Protein AF-A0A9D5PC38-F1 (afdb_monomer)

pLDDT: mean 79.67, std 11.01, range [42.72, 93.19]

Sequence (118 aa):
MKKNILKLKLNNILRYILVLLGVGIYIFLFDDSKSEQIKEYRKELSVSSERRITKAYIYEIGRKYHTLEYRFILEGVKYTGFSRYIYPKQKFIENTDSIWVYYKAGNPKVNLWVGMFE

Foldseek 3Di:
DVVVVVVVVVVVVVVVVVVVVVVVVVCVVVVVVLVVLLVVLCVCLVPDPQWDKDWWAWQDWDDDDQKIWTWTDDPNDIAIDMAGDPDDPDDDDDHGDIFMKTAGPPDRDRMDTPPDDD

Solvent-accessible surface area (backbone atoms only — not comparable to full-atom values): 6744 Å² total; per-residue (Å²): 116,70,69,61,56,52,53,52,53,51,54,50,52,52,51,52,52,51,51,52,50,52,51,52,51,52,52,52,60,59,55,48,57,54,53,51,51,46,52,51,40,48,52,51,49,73,70,39,91,59,51,41,77,47,80,39,46,27,74,42,72,47,80,54,96,51,36,36,39,39,28,31,59,56,97,89,41,72,31,45,33,57,46,47,66,72,82,86,85,68,84,81,84,53,71,71,41,72,46,49,29,37,34,39,79,96,37,52,68,42,36,38,55,70,87,61,68,124

Mean predicted aligned error: 9.96 Å

Secondary structure (DSSP, 8-state):
-HHHHHHHHHHHHHHHHHHHHHHHHHHHHHHHHHHHHHHHHHHHHHH-TTEEEEEEEEEEEEEETTEEEEEEEETTEEEEEEEE--TTS-PPP-TT-EEEEEEETTEEEEEEETTS--

Radius of gyration: 20.88 Å; Cα contacts (8 Å, |Δi|>4): 162; chains: 1; bounding box: 48×30×68 Å

Structure (mmCIF, N/CA/C/O backbone):
data_AF-A0A9D5PC38-F1
#
_entry.id   AF-A0A9D5PC38-F1
#
loop_
_atom_site.group_PDB
_atom_site.id
_atom_site.type_symbol
_atom_site.label_atom_id
_atom_site.label_alt_id
_atom_site.label_comp_id
_atom_site.label_asym_id
_atom_site.label_entity_id
_atom_site.label_seq_id
_atom_site.pdbx_PDB_ins_code
_atom_site.Cartn_x
_atom_site.Cartn_y
_atom_site.Cartn_z
_atom_site.occupancy
_atom_site.B_iso_or_equiv
_atom_site.auth_seq_id
_atom_site.auth_comp_id
_atom_site.auth_asym_id
_atom_site.auth_atom_id
_atom_site.pdbx_PDB_model_num
ATOM 1 N N . MET A 1 1 ? 28.638 14.548 -49.968 1.00 57.59 1 MET A N 1
ATOM 2 C CA . MET A 1 1 ? 27.736 13.458 -49.514 1.00 57.59 1 MET A CA 1
ATOM 3 C C . MET A 1 1 ? 27.950 13.004 -48.060 1.00 57.59 1 MET A C 1
ATOM 5 O O . MET A 1 1 ? 26.979 12.989 -47.315 1.00 57.59 1 MET A O 1
ATOM 9 N N . LYS A 1 2 ? 29.179 12.701 -47.597 1.00 56.09 2 LYS A N 1
ATOM 10 C CA . LYS A 1 2 ? 29.445 12.199 -46.220 1.00 56.09 2 LYS A CA 1
ATOM 11 C C . LYS A 1 2 ? 28.962 13.104 -45.062 1.00 56.09 2 LYS A C 1
ATOM 13 O O . LYS A 1 2 ? 28.473 12.586 -44.064 1.00 56.09 2 LYS A O 1
ATOM 18 N N . LYS A 1 3 ? 29.036 14.439 -45.196 1.00 60.44 3 LYS A N 1
ATOM 19 C CA . LYS A 1 3 ? 28.610 15.404 -44.151 1.00 60.44 3 LYS A CA 1
ATOM 20 C C . LYS A 1 3 ? 27.114 15.323 -43.799 1.00 60.44 3 LYS A C 1
ATOM 22 O O . LYS A 1 3 ? 26.768 15.445 -42.627 1.00 60.44 3 LYS A O 1
ATOM 27 N N . ASN A 1 4 ? 26.244 15.074 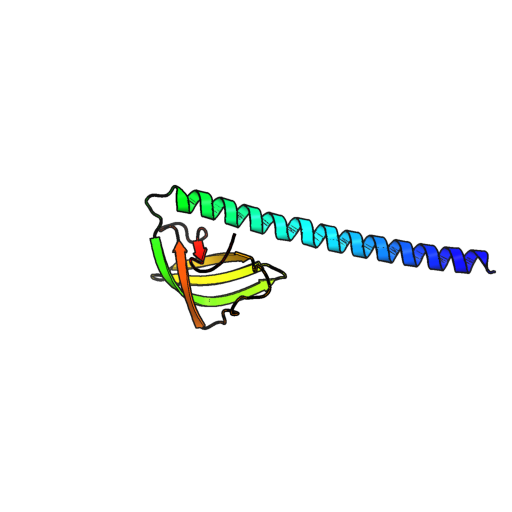-44.781 1.00 64.81 4 ASN A N 1
ATOM 28 C CA . ASN A 1 4 ? 24.795 14.983 -44.549 1.00 64.81 4 ASN A CA 1
ATOM 29 C C . ASN A 1 4 ? 24.409 13.681 -43.840 1.00 64.81 4 ASN A C 1
ATOM 31 O O . ASN A 1 4 ? 23.552 13.699 -42.965 1.00 64.81 4 ASN A O 1
ATOM 35 N N . ILE A 1 5 ? 25.101 12.578 -44.141 1.00 66.00 5 ILE A N 1
ATOM 36 C CA . ILE A 1 5 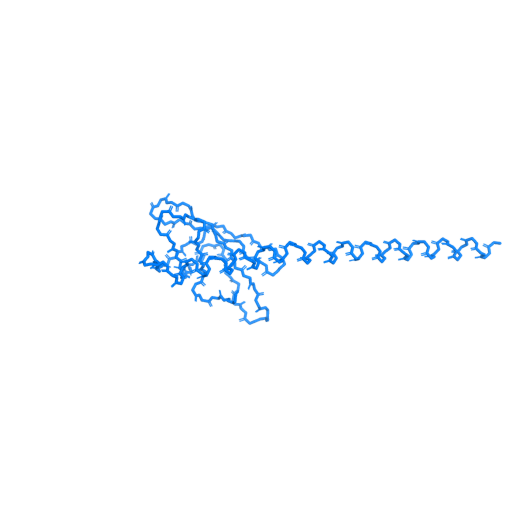? 24.887 11.280 -43.483 1.00 66.00 5 ILE A CA 1
ATOM 37 C C . ILE A 1 5 ? 25.324 11.341 -42.010 1.00 66.00 5 ILE A C 1
ATOM 39 O O . ILE A 1 5 ? 24.636 10.810 -41.140 1.00 66.00 5 ILE A O 1
ATOM 43 N N . LEU A 1 6 ? 26.433 12.030 -41.712 1.00 69.31 6 LEU A N 1
ATOM 44 C CA . LEU A 1 6 ? 26.922 12.203 -40.341 1.00 69.31 6 LEU A CA 1
ATOM 45 C C . LEU A 1 6 ? 25.966 13.063 -39.493 1.00 69.31 6 LEU A C 1
ATOM 47 O O . LEU A 1 6 ? 25.646 12.689 -38.368 1.00 69.31 6 LEU A O 1
ATOM 51 N N . LYS A 1 7 ? 25.450 14.168 -40.057 1.00 69.69 7 LYS A N 1
ATOM 52 C CA . LYS A 1 7 ? 24.422 15.004 -39.411 1.00 69.69 7 LYS A CA 1
ATOM 53 C C . LYS A 1 7 ? 23.131 14.228 -39.144 1.00 69.69 7 LYS A C 1
ATOM 55 O O . LYS A 1 7 ? 22.559 14.371 -38.068 1.00 69.69 7 LYS A O 1
ATOM 60 N N . LEU A 1 8 ? 22.695 13.390 -40.088 1.00 70.25 8 LEU A N 1
ATOM 61 C CA . LEU A 1 8 ? 21.491 12.570 -39.926 1.00 70.25 8 LEU A CA 1
ATOM 62 C C . LEU A 1 8 ? 21.649 11.555 -38.782 1.00 70.25 8 LEU A C 1
ATOM 64 O O . LEU A 1 8 ? 20.762 11.422 -37.942 1.00 70.25 8 LEU A O 1
ATOM 68 N N . LYS A 1 9 ? 22.806 10.878 -38.714 1.00 75.88 9 LYS A N 1
ATOM 69 C CA . LYS A 1 9 ? 23.119 9.932 -37.632 1.00 75.88 9 LYS A CA 1
ATOM 70 C C . LYS A 1 9 ? 23.197 10.624 -36.271 1.00 75.88 9 LYS A C 1
ATOM 72 O O . LYS A 1 9 ? 22.633 10.108 -35.312 1.00 75.88 9 LYS A O 1
ATOM 77 N N . LEU A 1 10 ? 23.829 11.797 -36.196 1.00 78.56 10 LEU A N 1
ATOM 78 C CA . LEU A 1 10 ? 23.935 12.568 -34.955 1.00 78.56 10 LEU A CA 1
ATOM 79 C C . LEU A 1 10 ? 22.558 13.026 -34.447 1.00 78.56 10 LEU A C 1
ATOM 81 O O . LEU A 1 10 ? 22.268 12.875 -33.265 1.00 78.56 10 LEU A O 1
ATOM 85 N N . ASN A 1 11 ? 21.680 13.504 -35.338 1.00 81.62 11 ASN A N 1
ATOM 86 C CA . ASN A 1 11 ? 20.311 13.886 -34.974 1.00 81.62 11 ASN A CA 1
ATOM 87 C C . ASN A 1 11 ? 19.495 12.705 -34.440 1.00 81.62 11 ASN A C 1
ATOM 89 O O . ASN A 1 11 ? 18.735 12.862 -33.487 1.00 81.62 11 ASN A O 1
ATOM 93 N N . ASN A 1 12 ? 19.654 11.521 -35.032 1.00 82.88 12 ASN A N 1
ATOM 94 C CA . ASN A 1 12 ? 18.962 10.328 -34.557 1.00 82.88 12 ASN A CA 1
ATOM 95 C C . ASN A 1 12 ? 19.472 9.898 -33.177 1.00 82.88 12 ASN A C 1
ATOM 97 O O . ASN A 1 12 ? 18.659 9.630 -32.300 1.00 82.88 12 ASN A O 1
ATOM 101 N N . ILE A 1 13 ? 20.790 9.908 -32.950 1.00 87.75 13 ILE A N 1
ATOM 102 C CA . ILE A 1 13 ? 21.380 9.616 -31.632 1.00 87.75 13 ILE A CA 1
ATOM 103 C C . ILE A 1 13 ? 20.871 10.609 -30.577 1.00 87.75 13 ILE A C 1
ATOM 105 O O . ILE A 1 13 ? 20.449 10.193 -29.501 1.00 87.75 13 ILE A O 1
ATOM 109 N N . LEU A 1 14 ? 20.833 11.906 -30.898 1.00 88.81 14 LEU A N 1
ATOM 110 C CA . LEU A 1 14 ? 20.330 12.934 -29.985 1.00 88.81 14 LEU A CA 1
ATOM 111 C C . LEU A 1 14 ? 18.852 12.709 -29.622 1.00 88.81 14 LEU A C 1
ATOM 113 O O . LEU A 1 14 ? 18.472 12.845 -28.462 1.00 88.81 14 LEU A O 1
ATOM 117 N N . ARG A 1 15 ? 18.022 12.310 -30.597 1.00 85.25 15 ARG A N 1
ATOM 118 C CA . ARG A 1 15 ? 16.617 11.944 -30.358 1.00 85.25 15 ARG A CA 1
ATOM 119 C C . ARG A 1 15 ? 16.491 10.740 -29.427 1.00 85.25 15 ARG A C 1
ATOM 121 O O . ARG A 1 15 ? 15.670 10.786 -28.519 1.00 85.25 15 ARG A O 1
ATOM 128 N N . TYR A 1 16 ? 17.312 9.702 -29.601 1.00 88.44 16 TYR A N 1
ATOM 129 C CA . TYR A 1 16 ? 17.312 8.551 -28.691 1.00 88.44 16 TYR A CA 1
ATOM 130 C C . TYR A 1 16 ? 17.703 8.944 -27.262 1.00 88.44 16 TYR A C 1
ATOM 132 O O . TYR A 1 16 ? 17.042 8.518 -26.319 1.00 88.44 16 TYR A O 1
ATOM 140 N N . ILE A 1 17 ? 18.715 9.800 -27.094 1.00 89.69 17 ILE A N 1
ATOM 141 C CA . ILE A 1 17 ? 19.120 10.305 -25.773 1.00 89.69 17 ILE A CA 1
ATOM 142 C C . ILE A 1 17 ? 17.980 11.094 -25.117 1.00 89.69 17 ILE A C 1
ATOM 144 O O . ILE A 1 17 ? 17.690 10.881 -23.943 1.00 89.69 17 ILE A O 1
ATOM 148 N N . LEU A 1 18 ? 17.293 11.959 -25.868 1.00 89.62 18 LEU A N 1
ATOM 149 C CA . LEU A 1 18 ? 16.150 12.722 -25.358 1.00 89.62 18 LEU A CA 1
ATOM 150 C C . LEU A 1 18 ? 14.979 11.822 -24.945 1.00 89.62 18 LEU A C 1
ATOM 152 O O . LEU A 1 18 ? 14.364 12.068 -23.911 1.00 89.62 18 LEU A O 1
ATOM 156 N N . VAL A 1 19 ? 14.692 10.762 -25.707 1.00 88.31 19 VAL A N 1
ATOM 157 C CA . VAL A 1 19 ? 13.665 9.775 -25.337 1.00 88.31 19 VAL A CA 1
ATOM 158 C C . VAL A 1 19 ? 14.053 9.049 -24.049 1.00 88.31 19 VAL A C 1
ATOM 160 O O . VAL A 1 19 ? 13.227 8.935 -23.148 1.00 88.31 19 VAL A O 1
ATOM 163 N N . LEU A 1 20 ? 15.308 8.610 -23.922 1.00 87.38 20 LEU A N 1
ATOM 164 C CA . LEU A 1 20 ? 15.795 7.944 -22.711 1.00 87.38 20 LEU A CA 1
ATOM 165 C C . LEU A 1 20 ? 15.756 8.869 -21.487 1.00 87.38 20 LEU A C 1
ATOM 167 O O . LEU A 1 20 ? 15.328 8.439 -20.419 1.00 87.38 20 LEU A O 1
ATOM 171 N N . LEU A 1 21 ? 16.127 10.142 -21.647 1.00 89.06 21 LEU A N 1
ATOM 172 C CA . LEU A 1 21 ? 15.991 11.156 -20.598 1.00 89.06 21 LEU A CA 1
ATOM 173 C C . LEU A 1 21 ? 14.525 11.374 -20.212 1.00 89.06 21 LEU A C 1
ATOM 175 O O . LEU A 1 21 ? 14.209 11.398 -19.027 1.00 89.06 21 LEU A O 1
ATOM 179 N N . GLY A 1 22 ? 13.624 11.474 -21.192 1.00 84.94 22 GLY A N 1
ATOM 180 C CA . GLY A 1 22 ? 12.189 11.617 -20.945 1.00 84.94 22 GLY A CA 1
ATOM 181 C C . GLY A 1 22 ? 11.604 10.433 -20.171 1.00 84.94 22 GLY A C 1
ATOM 182 O O . GLY A 1 22 ? 10.861 10.631 -19.213 1.00 84.94 22 GLY A O 1
ATOM 183 N N . VAL A 1 23 ? 11.989 9.204 -20.529 1.00 83.12 23 VAL A N 1
ATOM 184 C CA . VAL A 1 23 ? 11.593 7.987 -19.801 1.00 83.12 23 VAL A CA 1
ATOM 185 C C . VAL A 1 23 ? 12.171 7.983 -18.385 1.00 83.12 23 VAL A C 1
ATOM 187 O O . VAL A 1 23 ? 11.440 7.700 -17.438 1.00 83.12 23 VAL A O 1
ATOM 190 N N . GLY A 1 24 ? 13.446 8.344 -18.218 1.00 79.94 24 GLY A N 1
ATOM 191 C CA . GLY A 1 24 ? 14.092 8.430 -16.906 1.00 79.94 24 GLY A CA 1
ATOM 192 C C . GLY A 1 24 ? 13.410 9.437 -15.976 1.00 79.94 24 GLY A C 1
ATOM 193 O O . GLY A 1 24 ? 13.100 9.102 -14.835 1.00 79.94 24 GLY A O 1
ATOM 194 N N . ILE A 1 25 ? 13.098 10.635 -16.481 1.00 81.06 25 ILE A N 1
ATOM 195 C CA . ILE A 1 25 ? 12.371 11.673 -15.734 1.00 81.06 25 ILE A CA 1
ATOM 196 C C . ILE A 1 25 ? 10.954 11.201 -15.385 1.00 81.06 25 ILE A C 1
ATOM 198 O O . ILE A 1 25 ? 10.513 11.381 -14.253 1.00 81.06 25 ILE A O 1
ATOM 202 N N . TYR A 1 26 ? 10.244 10.569 -16.325 1.00 76.44 26 TYR A N 1
ATOM 203 C CA . TYR A 1 26 ? 8.902 10.037 -16.074 1.00 76.44 26 TYR A CA 1
ATOM 204 C C . TYR A 1 26 ? 8.904 8.982 -14.962 1.00 76.44 26 TYR A C 1
ATOM 206 O O . TYR A 1 26 ? 8.070 9.039 -14.060 1.00 76.44 26 TYR A O 1
ATOM 214 N N . ILE A 1 27 ? 9.848 8.036 -15.005 1.00 70.81 27 ILE A N 1
ATOM 215 C CA . ILE A 1 27 ? 9.994 7.014 -13.963 1.00 70.81 27 ILE A CA 1
ATOM 216 C C . ILE A 1 27 ? 10.295 7.683 -12.619 1.00 70.81 27 ILE A C 1
ATOM 218 O O . ILE A 1 27 ? 9.624 7.377 -11.638 1.00 70.81 27 ILE A O 1
ATOM 222 N N . PHE A 1 28 ? 11.238 8.629 -12.588 1.00 70.12 28 PHE A N 1
ATOM 223 C CA . PHE A 1 28 ? 11.629 9.329 -11.366 1.00 70.12 28 PHE A CA 1
ATOM 224 C C . PHE A 1 28 ? 10.453 10.076 -10.717 1.00 70.12 28 PHE A C 1
ATOM 226 O O . PHE A 1 28 ? 10.162 9.851 -9.547 1.00 70.12 28 PHE A O 1
ATOM 233 N N . LEU A 1 29 ? 9.720 10.897 -11.477 1.00 67.44 29 LEU A N 1
ATOM 234 C CA . LEU A 1 29 ? 8.620 11.709 -10.939 1.00 67.44 29 LEU A CA 1
ATOM 235 C C . LEU A 1 29 ? 7.442 10.869 -10.418 1.00 67.44 29 LEU A C 1
ATOM 237 O O . LEU A 1 29 ? 6.849 11.198 -9.391 1.00 67.44 29 LEU A O 1
ATOM 241 N N . PHE A 1 30 ? 7.072 9.793 -11.118 1.00 63.72 30 PHE A N 1
ATOM 242 C CA . PHE A 1 30 ? 5.921 8.974 -10.718 1.00 63.72 30 PHE A CA 1
ATOM 243 C C . PHE A 1 30 ? 6.234 8.006 -9.572 1.00 63.72 30 PHE A C 1
ATOM 245 O O . PHE A 1 30 ? 5.344 7.729 -8.765 1.00 63.72 30 PHE A O 1
ATOM 252 N N . ASP A 1 31 ? 7.462 7.488 -9.492 1.00 67.12 31 ASP A N 1
ATOM 253 C CA . ASP A 1 31 ? 7.885 6.605 -8.398 1.00 67.12 3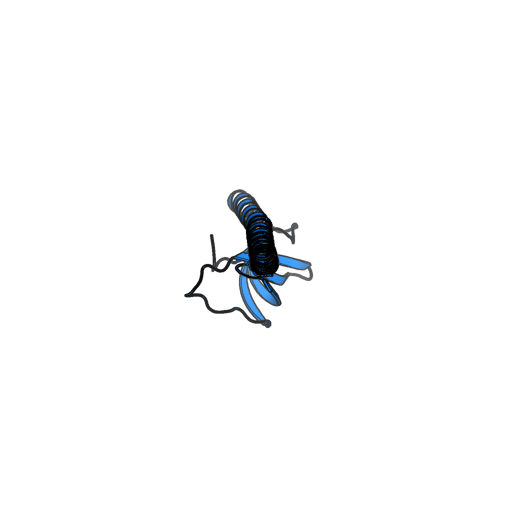1 ASP A CA 1
ATOM 254 C C . ASP A 1 31 ? 8.057 7.395 -7.083 1.00 67.12 31 ASP A C 1
ATOM 256 O O . ASP A 1 31 ? 7.705 6.908 -6.006 1.00 67.12 31 ASP A O 1
ATOM 260 N N . ASP A 1 32 ? 8.489 8.660 -7.161 1.00 69.44 32 ASP A N 1
ATOM 261 C CA . ASP A 1 32 ? 8.677 9.512 -5.980 1.00 69.44 32 ASP A CA 1
ATOM 262 C C . ASP A 1 32 ? 7.346 9.909 -5.310 1.00 69.44 32 ASP A C 1
ATOM 264 O O . ASP A 1 32 ? 7.194 9.791 -4.095 1.00 69.44 32 ASP A O 1
ATOM 268 N N . SER A 1 33 ? 6.306 10.230 -6.092 1.00 74.56 33 SER A N 1
ATOM 269 C CA . SER A 1 33 ? 4.979 10.569 -5.542 1.00 74.56 33 SER A CA 1
ATOM 270 C C . SER A 1 33 ? 4.353 9.439 -4.706 1.00 74.56 33 SER A C 1
ATOM 272 O O . SER A 1 33 ? 3.647 9.688 -3.724 1.00 74.56 33 SER A O 1
ATOM 274 N N . LYS A 1 34 ? 4.597 8.173 -5.073 1.00 77.69 34 LYS A N 1
ATOM 275 C CA . LYS A 1 34 ? 4.106 7.016 -4.306 1.00 77.69 34 LYS A CA 1
ATOM 276 C C . LYS A 1 34 ? 4.918 6.772 -3.040 1.00 77.69 34 LYS A C 1
ATOM 278 O O . LYS A 1 34 ? 4.343 6.371 -2.030 1.00 77.69 34 LYS A O 1
ATOM 283 N N . SER A 1 35 ? 6.213 7.073 -3.077 1.00 77.44 35 SER A N 1
ATOM 284 C CA . SER A 1 35 ? 7.086 7.071 -1.902 1.00 77.44 35 SER A CA 1
ATOM 285 C C . SER A 1 35 ? 6.608 8.076 -0.850 1.00 77.44 35 SER A C 1
ATOM 287 O O . SER A 1 35 ? 6.471 7.729 0.323 1.00 77.44 35 SER A O 1
ATOM 289 N N . GLU A 1 36 ? 6.277 9.303 -1.262 1.00 82.19 36 GLU A N 1
ATOM 290 C CA . GLU A 1 36 ? 5.739 10.321 -0.351 1.00 82.19 36 GLU A CA 1
ATOM 291 C C . GLU A 1 36 ? 4.405 9.898 0.274 1.00 82.19 36 GLU A C 1
ATOM 293 O O . GLU A 1 36 ? 4.267 9.954 1.496 1.00 82.19 36 GLU A O 1
ATOM 298 N N . GLN A 1 37 ? 3.467 9.363 -0.518 1.00 84.12 37 GLN A N 1
ATOM 299 C CA . GLN A 1 37 ? 2.190 8.845 0.001 1.00 84.12 37 GLN A CA 1
ATOM 300 C C . GLN A 1 37 ? 2.387 7.757 1.068 1.00 84.12 37 GLN A C 1
ATOM 302 O O . GLN A 1 37 ? 1.740 7.786 2.114 1.00 84.12 37 GLN A O 1
ATOM 307 N N . ILE A 1 38 ? 3.303 6.808 0.844 1.00 83.12 38 ILE A N 1
ATOM 308 C CA . ILE A 1 38 ? 3.606 5.747 1.818 1.00 83.12 38 ILE A CA 1
ATOM 309 C C . ILE A 1 38 ? 4.174 6.340 3.116 1.00 83.12 38 ILE A C 1
ATOM 311 O O . ILE A 1 38 ? 3.774 5.927 4.209 1.00 83.12 38 ILE A O 1
ATOM 315 N N . LYS A 1 39 ? 5.066 7.337 3.022 1.00 85.31 39 LYS A N 1
ATOM 316 C CA . LYS A 1 39 ? 5.620 8.041 4.192 1.00 85.31 39 LYS A CA 1
ATOM 317 C C . LYS A 1 39 ? 4.538 8.783 4.976 1.00 85.31 39 LYS A C 1
ATOM 319 O O . LYS A 1 39 ? 4.529 8.712 6.206 1.00 85.31 39 LYS A O 1
ATOM 324 N N . GLU A 1 40 ? 3.616 9.455 4.291 1.00 87.69 40 GLU A N 1
ATOM 325 C CA . GLU A 1 40 ? 2.479 10.132 4.922 1.00 87.69 40 GLU A CA 1
ATOM 326 C C . GLU A 1 40 ? 1.568 9.142 5.646 1.00 87.69 40 GLU A C 1
ATOM 328 O O . GLU A 1 40 ? 1.281 9.330 6.829 1.00 87.69 40 GLU A O 1
ATOM 333 N N . TYR A 1 41 ? 1.191 8.040 4.991 1.00 87.94 41 TYR A N 1
ATOM 334 C CA . TYR A 1 41 ? 0.371 6.998 5.614 1.00 87.94 41 TYR A CA 1
ATOM 335 C C . TYR A 1 41 ? 1.073 6.389 6.820 1.00 87.94 41 TYR A C 1
ATOM 337 O O . TYR A 1 41 ? 0.440 6.154 7.848 1.00 87.94 41 TYR A O 1
ATOM 345 N N . ARG A 1 42 ? 2.393 6.182 6.743 1.00 84.75 42 ARG A N 1
ATOM 346 C CA . ARG A 1 42 ? 3.185 5.684 7.870 1.00 84.75 42 ARG A CA 1
ATOM 347 C C . ARG A 1 42 ? 3.146 6.666 9.028 1.00 84.75 42 ARG A C 1
ATOM 349 O O . ARG A 1 42 ? 2.930 6.238 10.160 1.00 84.75 42 ARG A O 1
ATOM 356 N N . LYS A 1 43 ? 3.332 7.960 8.768 1.00 87.12 43 LYS A N 1
ATOM 357 C CA . LYS A 1 43 ? 3.269 9.004 9.796 1.00 87.12 43 LYS A CA 1
ATOM 358 C C . LYS A 1 43 ? 1.886 9.044 10.443 1.00 87.12 43 LYS A C 1
ATOM 360 O O . LYS A 1 43 ? 1.793 9.014 11.667 1.00 87.12 43 LYS A O 1
ATOM 365 N N . GLU A 1 44 ? 0.827 9.041 9.640 1.00 86.44 44 GLU A N 1
ATOM 366 C CA . GLU A 1 44 ? -0.551 9.049 10.132 1.00 86.44 44 GLU A CA 1
ATOM 367 C C . GLU A 1 44 ? -0.856 7.805 10.976 1.00 86.44 44 GLU A C 1
ATOM 369 O O . GLU A 1 44 ? -1.352 7.930 12.094 1.00 86.44 44 GLU A O 1
ATOM 374 N N . LEU A 1 45 ? -0.490 6.612 10.501 1.00 85.69 45 LEU A N 1
ATOM 375 C CA . LEU A 1 45 ? -0.692 5.359 11.233 1.00 85.69 45 LEU A CA 1
ATOM 376 C C . LEU A 1 45 ? 0.198 5.253 12.478 1.00 85.69 45 LEU A C 1
ATOM 378 O O . LEU A 1 45 ? -0.196 4.610 13.44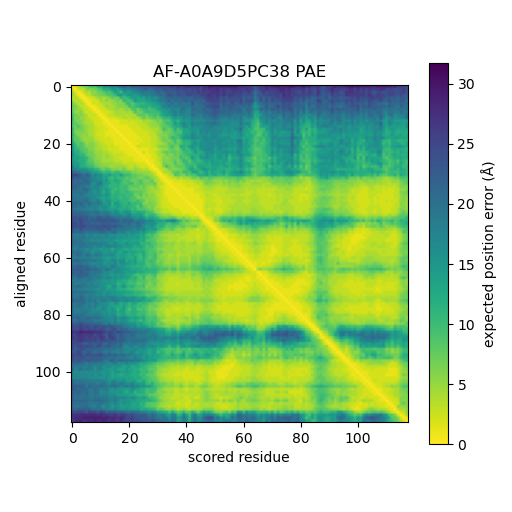2 1.00 85.69 45 LEU A O 1
ATOM 382 N N . SER A 1 46 ? 1.380 5.873 12.494 1.00 81.50 46 SER A N 1
ATOM 383 C CA . SER A 1 46 ? 2.273 5.857 13.664 1.00 81.50 46 SER A CA 1
ATOM 384 C C . SER A 1 46 ? 1.767 6.740 14.802 1.00 81.50 46 SER A C 1
ATOM 386 O O . SER A 1 46 ? 2.014 6.431 15.963 1.00 81.50 46 SER A O 1
ATOM 388 N N . VAL A 1 47 ? 1.074 7.832 14.474 1.00 78.56 47 VAL A N 1
ATOM 389 C CA . VAL A 1 47 ? 0.592 8.822 15.451 1.00 78.56 47 VAL A CA 1
ATOM 390 C C . VAL A 1 47 ? -0.872 8.580 15.837 1.00 78.56 47 VAL A C 1
ATOM 392 O O . VAL A 1 47 ? -1.304 8.974 16.918 1.00 78.56 47 VAL A O 1
ATOM 395 N N . SER A 1 48 ? -1.654 7.922 14.979 1.00 75.31 48 SER A N 1
ATOM 396 C CA . SER A 1 48 ? -3.075 7.682 15.220 1.00 75.31 48 SER A CA 1
ATOM 397 C C . SER A 1 48 ? -3.307 6.615 16.295 1.00 75.31 48 SER A C 1
ATOM 399 O O . SER A 1 48 ? -2.965 5.444 16.118 1.00 75.31 48 SER A O 1
ATOM 401 N N . SER A 1 49 ? -4.003 6.996 17.369 1.00 74.56 49 SER A N 1
ATOM 402 C CA . SER A 1 49 ? -4.593 6.068 18.349 1.00 74.56 49 SER A CA 1
ATOM 403 C C . SER A 1 49 ? -5.618 5.107 17.727 1.00 74.56 49 SER A C 1
ATOM 405 O O . SER A 1 49 ? -5.980 4.106 18.339 1.00 74.56 49 SER A O 1
ATOM 407 N N . GLU A 1 50 ? -6.062 5.382 16.499 1.00 77.69 50 GLU A N 1
ATOM 408 C CA . GLU A 1 50 ? -7.027 4.587 15.739 1.00 77.69 50 GLU A CA 1
ATOM 409 C C . GLU A 1 50 ? -6.355 3.591 14.782 1.00 77.69 50 GLU A C 1
ATOM 411 O O . GLU A 1 50 ? -7.051 2.941 13.995 1.00 77.69 50 GLU A O 1
ATOM 416 N N . ARG A 1 51 ? -5.019 3.449 14.819 1.00 84.31 51 ARG A N 1
ATOM 417 C CA . ARG A 1 51 ? -4.313 2.427 14.035 1.00 84.31 51 ARG A CA 1
ATOM 418 C C . ARG A 1 51 ? -4.823 1.043 14.424 1.00 84.31 51 ARG A C 1
ATOM 420 O O . ARG A 1 51 ? -4.631 0.588 15.551 1.00 84.31 51 ARG A O 1
ATOM 427 N N . ARG A 1 52 ? -5.378 0.327 13.450 1.00 89.00 52 ARG A N 1
ATOM 428 C CA . ARG A 1 52 ? -5.810 -1.066 13.595 1.00 89.00 52 ARG A CA 1
ATOM 429 C C . ARG A 1 52 ? -4.971 -1.975 12.714 1.00 89.00 52 ARG A C 1
ATOM 431 O O . ARG A 1 52 ? -4.416 -1.540 11.708 1.00 89.00 52 ARG A O 1
ATOM 438 N N . ILE A 1 53 ? -4.881 -3.240 13.107 1.00 91.00 53 ILE A N 1
ATOM 439 C CA . ILE A 1 53 ? -4.245 -4.300 12.328 1.00 91.00 53 ILE A CA 1
ATOM 440 C C . ILE A 1 53 ? -5.283 -5.370 12.009 1.00 91.00 53 ILE A C 1
ATOM 442 O O . ILE A 1 53 ? -6.075 -5.744 12.871 1.00 91.00 53 ILE A O 1
ATOM 446 N N . THR A 1 54 ? -5.306 -5.848 10.770 1.00 91.62 54 THR A N 1
ATOM 447 C CA . THR A 1 54 ? -6.200 -6.938 10.365 1.00 91.62 54 THR A CA 1
ATOM 448 C C . THR A 1 54 ? -5.578 -7.788 9.271 1.00 91.62 54 THR A C 1
ATOM 450 O O . THR A 1 54 ? -4.652 -7.356 8.582 1.00 91.62 54 THR A O 1
ATOM 453 N N . LYS A 1 55 ? -6.100 -9.002 9.104 1.00 91.56 55 LYS A N 1
ATOM 454 C CA . LYS A 1 55 ? -5.789 -9.869 7.974 1.00 91.56 55 LYS A CA 1
ATOM 455 C C . LYS A 1 55 ? -6.776 -9.556 6.847 1.00 91.56 55 LYS A C 1
ATOM 457 O O . LYS A 1 55 ? -7.961 -9.854 6.954 1.00 91.56 55 LYS A O 1
ATOM 462 N N . ALA A 1 56 ? -6.284 -8.923 5.790 1.00 88.31 56 ALA A N 1
ATOM 463 C CA . ALA A 1 56 ? -7.052 -8.472 4.640 1.00 88.31 56 ALA A CA 1
ATOM 464 C C . ALA A 1 56 ? -6.933 -9.450 3.467 1.00 88.31 56 ALA A C 1
ATOM 466 O O . ALA A 1 56 ? -5.829 -9.870 3.123 1.00 88.31 56 ALA A O 1
ATOM 467 N N . TYR A 1 57 ? -8.063 -9.776 2.835 1.00 90.19 57 TYR A N 1
ATOM 468 C CA . TYR A 1 57 ? -8.112 -10.578 1.611 1.00 90.19 57 TYR A CA 1
ATOM 469 C C . TYR A 1 57 ? -8.013 -9.678 0.386 1.00 90.19 57 TYR A C 1
ATOM 471 O O . TYR A 1 57 ? -8.830 -8.770 0.206 1.00 90.19 57 TYR A O 1
ATOM 479 N N . ILE A 1 58 ? -7.017 -9.937 -0.455 1.00 89.62 58 ILE A N 1
ATOM 480 C CA . ILE A 1 58 ? -6.758 -9.133 -1.640 1.00 89.62 58 ILE A CA 1
ATOM 481 C C . ILE A 1 58 ? -7.593 -9.651 -2.809 1.00 89.62 58 ILE A C 1
ATOM 483 O O . ILE A 1 58 ? -7.460 -10.807 -3.212 1.00 89.62 58 ILE A O 1
ATOM 487 N N . TYR A 1 59 ? -8.443 -8.790 -3.369 1.00 89.56 59 TYR A N 1
ATOM 488 C CA . TYR A 1 59 ? -9.262 -9.133 -4.539 1.00 89.56 59 TYR A CA 1
ATOM 489 C C . TYR A 1 59 ? -8.704 -8.562 -5.848 1.00 89.56 59 TYR A C 1
ATOM 491 O O . TYR A 1 59 ? -9.067 -9.035 -6.921 1.00 89.56 59 TYR A O 1
ATOM 499 N N . GLU A 1 60 ? -7.832 -7.555 -5.775 1.00 89.56 60 GLU A N 1
ATOM 500 C CA . GLU A 1 60 ? -7.228 -6.918 -6.945 1.00 89.56 60 GLU A CA 1
ATOM 501 C C . GLU A 1 60 ? -5.810 -6.442 -6.622 1.00 89.56 60 GLU A C 1
ATOM 503 O O . GLU A 1 60 ? -5.579 -5.803 -5.590 1.00 89.56 60 GLU A O 1
ATOM 508 N N . ILE A 1 61 ? -4.876 -6.734 -7.530 1.00 86.69 61 ILE A N 1
ATOM 509 C CA . ILE A 1 61 ? -3.490 -6.264 -7.504 1.00 86.69 61 ILE A CA 1
ATOM 510 C C . ILE A 1 61 ? -3.137 -5.597 -8.832 1.00 86.69 61 ILE A C 1
ATOM 512 O O . ILE A 1 61 ? -3.274 -6.186 -9.905 1.00 86.69 61 ILE A O 1
ATOM 516 N N . GLY A 1 62 ? -2.604 -4.382 -8.737 1.00 84.50 62 GLY A N 1
ATOM 517 C CA . GLY A 1 62 ? -1.931 -3.672 -9.815 1.00 84.50 62 GLY A CA 1
ATOM 518 C C . GLY A 1 62 ? -0.430 -3.615 -9.546 1.00 84.50 62 GLY A C 1
ATOM 519 O O . GLY A 1 62 ? 0.002 -3.226 -8.464 1.00 84.50 62 GLY A O 1
ATOM 520 N N . ARG A 1 63 ? 0.390 -3.991 -10.531 1.00 80.25 63 ARG A N 1
ATOM 521 C CA . ARG A 1 63 ? 1.856 -3.916 -10.428 1.00 80.25 63 ARG A CA 1
ATOM 522 C C . ARG A 1 63 ? 2.388 -2.918 -11.438 1.00 80.25 63 ARG A C 1
ATOM 524 O O . ARG A 1 63 ? 2.069 -3.011 -12.622 1.00 80.25 63 ARG A O 1
ATOM 531 N N . LYS A 1 64 ? 3.219 -1.983 -10.979 1.00 76.00 64 LYS A N 1
ATOM 532 C CA . LYS A 1 64 ? 3.878 -1.009 -11.852 1.00 76.00 64 LYS A CA 1
ATOM 533 C C . LYS A 1 64 ? 5.286 -0.717 -11.341 1.00 76.00 64 LYS A C 1
ATOM 535 O O . LYS A 1 64 ? 5.446 -0.091 -10.297 1.00 76.00 64 LYS A O 1
ATOM 540 N N . TYR A 1 65 ? 6.303 -1.142 -12.092 1.00 74.12 65 TYR A N 1
ATOM 541 C CA . TYR A 1 65 ? 7.720 -1.012 -11.724 1.00 74.12 65 TYR A CA 1
ATOM 542 C C . TYR A 1 65 ? 8.009 -1.549 -10.311 1.00 74.12 65 TYR A C 1
ATOM 544 O O . TYR A 1 65 ? 7.871 -2.747 -10.071 1.00 74.12 65 TYR A O 1
ATOM 552 N N . HIS A 1 66 ? 8.374 -0.667 -9.379 1.00 74.44 66 HIS A N 1
ATOM 553 C CA . HIS A 1 66 ? 8.644 -0.993 -7.983 1.00 74.44 66 HIS A CA 1
ATOM 554 C C . HIS A 1 66 ? 7.417 -0.844 -7.090 1.00 74.44 66 HIS A C 1
ATOM 556 O O . HIS A 1 66 ? 7.530 -1.061 -5.898 1.00 74.44 66 HIS A O 1
ATOM 562 N N . THR A 1 67 ? 6.244 -0.509 -7.621 1.00 78.38 67 THR A N 1
ATOM 563 C CA . THR A 1 67 ? 5.034 -0.275 -6.825 1.00 78.38 67 THR A CA 1
ATOM 564 C C . THR A 1 67 ? 4.003 -1.389 -6.982 1.00 78.38 67 THR A C 1
ATOM 566 O O . THR A 1 67 ? 3.810 -1.960 -8.060 1.00 78.38 67 THR A O 1
ATOM 569 N N . 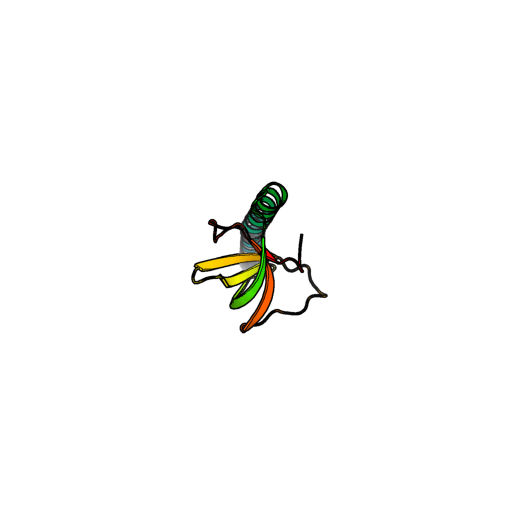LEU A 1 68 ? 3.339 -1.677 -5.869 1.00 82.06 68 LEU A N 1
ATOM 570 C CA . LEU A 1 68 ? 2.195 -2.555 -5.717 1.00 82.06 68 LEU A CA 1
ATOM 571 C C . LEU A 1 68 ? 1.005 -1.707 -5.276 1.00 82.06 68 LEU A C 1
ATOM 573 O O . LEU A 1 68 ? 1.015 -1.149 -4.181 1.00 82.06 68 LEU A O 1
ATOM 577 N N . GLU A 1 69 ? -0.023 -1.642 -6.107 1.00 85.81 69 GLU A N 1
ATOM 578 C CA . GLU A 1 69 ? -1.357 -1.227 -5.687 1.00 85.81 69 GLU A CA 1
ATOM 579 C C . GLU A 1 69 ? -2.153 -2.486 -5.350 1.00 85.81 69 GLU A C 1
ATOM 581 O O . GLU A 1 69 ? -2.154 -3.449 -6.118 1.00 85.81 69 GLU A O 1
ATOM 586 N N . TYR A 1 70 ? -2.820 -2.496 -4.205 1.00 87.44 70 TYR A N 1
ATOM 587 C CA . TYR A 1 70 ? -3.659 -3.616 -3.793 1.00 87.44 70 TYR A CA 1
ATOM 588 C C . TYR A 1 70 ? -4.989 -3.112 -3.257 1.00 87.44 70 TYR A C 1
ATOM 590 O O . TYR A 1 70 ? -5.079 -2.027 -2.674 1.00 87.44 70 TYR A O 1
ATOM 598 N N . ARG A 1 71 ? -6.035 -3.915 -3.449 1.00 91.31 71 ARG A N 1
ATOM 599 C CA . ARG A 1 71 ? -7.367 -3.627 -2.924 1.00 91.31 71 ARG A CA 1
ATOM 600 C C . ARG A 1 71 ? -7.908 -4.795 -2.130 1.00 91.31 71 ARG A C 1
ATOM 602 O O . ARG A 1 71 ? -7.765 -5.957 -2.512 1.00 91.31 71 ARG A O 1
ATOM 609 N N . PHE A 1 72 ? -8.561 -4.458 -1.029 1.00 91.69 72 PHE A N 1
ATOM 610 C CA . PHE A 1 72 ? -9.187 -5.419 -0.134 1.00 91.69 72 PHE A CA 1
ATOM 611 C C . PHE A 1 72 ? -10.520 -4.893 0.383 1.00 91.69 72 PHE A C 1
ATOM 613 O O . PHE A 1 72 ? -10.815 -3.700 0.288 1.00 91.69 72 PHE A O 1
ATOM 620 N N . ILE A 1 73 ? -11.345 -5.800 0.897 1.00 90.94 73 ILE A N 1
ATOM 621 C CA . ILE A 1 73 ? -12.606 -5.458 1.553 1.00 90.94 73 ILE A CA 1
ATOM 622 C C . ILE A 1 73 ? -12.478 -5.802 3.029 1.00 90.94 73 ILE A C 1
ATOM 624 O O . ILE A 1 73 ? -12.030 -6.893 3.382 1.00 90.94 73 ILE A O 1
ATOM 628 N N . LEU A 1 74 ? -12.896 -4.874 3.881 1.00 89.44 74 LEU A N 1
ATOM 629 C CA . LEU A 1 74 ? -13.024 -5.083 5.314 1.00 89.44 74 LEU A CA 1
ATOM 630 C C . LEU A 1 74 ? -14.390 -4.555 5.744 1.00 89.44 74 LEU A C 1
ATOM 632 O O . LEU A 1 74 ? -14.704 -3.402 5.466 1.00 89.44 74 LEU A O 1
ATOM 636 N N . GLU A 1 75 ? -15.209 -5.407 6.365 1.00 87.75 75 GLU A N 1
ATOM 637 C CA . GLU A 1 75 ? -16.546 -5.030 6.865 1.00 87.75 75 GLU A CA 1
ATOM 638 C C . GLU A 1 75 ? -17.433 -4.353 5.792 1.00 87.75 75 GLU A C 1
ATOM 640 O O . GLU A 1 75 ? -18.167 -3.408 6.058 1.00 87.75 75 GLU A O 1
ATOM 645 N N . GLY A 1 76 ? -17.340 -4.811 4.538 1.00 88.31 76 GLY A N 1
ATOM 646 C CA . GLY A 1 76 ? -18.091 -4.245 3.407 1.00 88.31 76 GLY A CA 1
ATOM 647 C C . GLY A 1 76 ? -17.508 -2.951 2.819 1.00 88.31 76 GLY A C 1
ATOM 648 O O . GLY A 1 76 ? -17.991 -2.477 1.792 1.00 88.31 76 GLY A O 1
ATOM 649 N N . VAL A 1 77 ? -16.438 -2.405 3.400 1.00 90.69 77 VAL A N 1
ATOM 650 C CA . VAL A 1 77 ? -15.750 -1.204 2.912 1.00 90.69 77 VAL A CA 1
ATOM 651 C C . VAL A 1 77 ? -14.564 -1.595 2.034 1.00 90.69 77 VAL A C 1
ATOM 653 O O . VAL A 1 77 ? -13.770 -2.467 2.385 1.00 90.69 77 VAL A O 1
ATOM 656 N N . LYS A 1 78 ? -14.428 -0.934 0.879 1.00 93.19 78 LYS A N 1
ATOM 657 C CA . LYS A 1 78 ? -13.297 -1.116 -0.040 1.00 93.19 78 LYS A CA 1
ATOM 658 C C . LYS A 1 78 ? -12.126 -0.242 0.389 1.00 93.19 78 LYS A C 1
ATOM 660 O O . LYS A 1 78 ? -12.266 0.976 0.455 1.00 93.19 78 LYS A O 1
ATOM 665 N N . TYR A 1 79 ? -10.981 -0.869 0.605 1.00 92.19 79 TYR A N 1
ATOM 666 C CA . TYR A 1 79 ? -9.717 -0.215 0.909 1.00 92.19 79 TYR A CA 1
ATOM 667 C C . TYR A 1 79 ? -8.765 -0.332 -0.278 1.00 92.19 79 TYR A C 1
ATOM 669 O O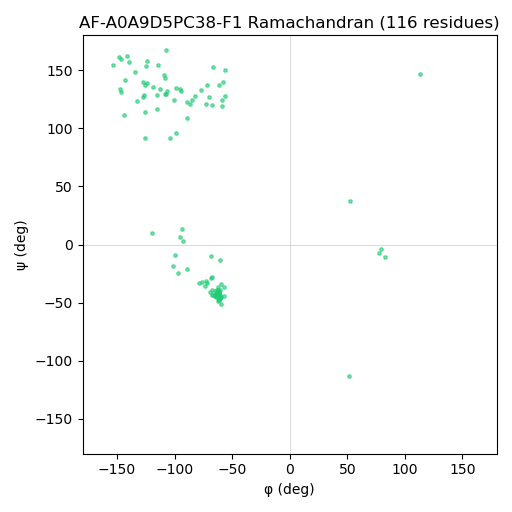 . TYR A 1 79 ? -8.751 -1.350 -0.976 1.00 92.19 79 TYR A O 1
ATOM 677 N N . THR A 1 80 ? -7.952 0.704 -0.467 1.00 90.44 80 THR A N 1
ATOM 678 C CA . THR A 1 80 ? -6.902 0.743 -1.490 1.00 90.44 80 THR A CA 1
ATOM 679 C C . THR A 1 80 ? -5.589 1.104 -0.829 1.00 90.44 80 THR A C 1
ATOM 681 O O . THR A 1 80 ? -5.522 2.118 -0.136 1.00 90.44 80 THR A O 1
ATOM 684 N N . GLY A 1 81 ? -4.562 0.295 -1.051 1.00 84.50 81 GLY A N 1
ATOM 685 C CA . GLY A 1 81 ? -3.236 0.486 -0.484 1.00 84.50 81 GLY A CA 1
ATOM 686 C C . GLY A 1 81 ? -2.150 0.546 -1.540 1.00 84.50 81 GLY A C 1
ATOM 687 O O . GLY A 1 81 ? -2.303 0.036 -2.653 1.00 84.50 81 GLY A O 1
ATOM 688 N N . PHE A 1 82 ? -1.032 1.158 -1.157 1.00 84.25 82 PHE A N 1
ATOM 689 C CA . PHE A 1 82 ? 0.188 1.195 -1.951 1.00 84.25 82 PHE A CA 1
ATOM 690 C C . PHE A 1 82 ? 1.349 0.632 -1.134 1.00 84.25 82 PHE A C 1
ATOM 692 O O . PHE A 1 82 ? 1.481 0.893 0.061 1.00 84.25 82 PHE A O 1
ATOM 699 N N . SER A 1 83 ? 2.193 -0.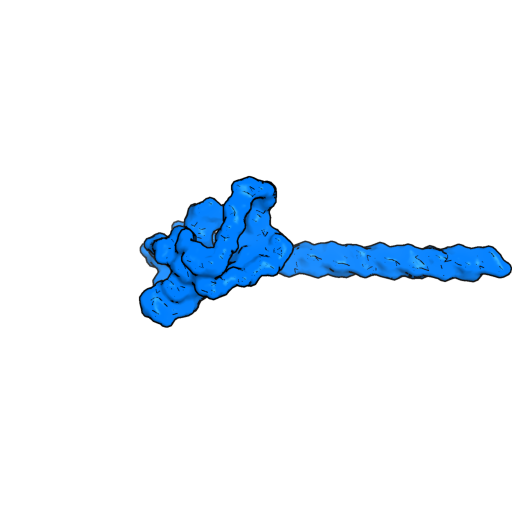149 -1.792 1.00 78.56 83 SER A N 1
ATOM 700 C CA . SER A 1 83 ? 3.431 -0.705 -1.250 1.00 78.56 83 SER A CA 1
ATOM 701 C C . SER A 1 83 ? 4.517 -0.638 -2.319 1.00 78.56 83 SER A C 1
ATOM 703 O O . SER A 1 83 ? 4.200 -0.572 -3.506 1.00 78.56 83 SER A O 1
ATOM 705 N N . ARG A 1 84 ? 5.796 -0.648 -1.933 1.00 76.81 84 ARG A N 1
ATOM 706 C CA . ARG A 1 84 ? 6.904 -0.554 -2.890 1.00 76.81 84 ARG A CA 1
ATOM 707 C C . ARG A 1 84 ? 7.886 -1.705 -2.733 1.00 76.81 84 ARG A C 1
ATOM 709 O O . ARG A 1 84 ? 8.583 -1.741 -1.744 1.00 76.81 84 ARG A O 1
ATOM 716 N N . TYR A 1 85 ? 8.001 -2.587 -3.722 1.00 68.50 85 TYR A N 1
ATOM 717 C CA . TYR A 1 85 ? 8.976 -3.676 -3.751 1.00 68.50 85 TYR A CA 1
ATOM 718 C C . TYR A 1 85 ? 10.430 -3.202 -3.613 1.00 68.50 85 TYR A C 1
ATOM 720 O O . TYR A 1 85 ? 10.919 -2.404 -4.411 1.00 68.50 85 TYR A O 1
ATOM 728 N N . ILE A 1 86 ? 11.142 -3.809 -2.664 1.00 58.25 86 ILE A N 1
ATOM 729 C CA . ILE A 1 86 ? 12.594 -3.769 -2.506 1.00 58.25 86 ILE A CA 1
ATOM 730 C C . ILE A 1 86 ? 13.066 -5.130 -3.016 1.00 58.25 86 ILE A C 1
ATOM 732 O O . ILE A 1 86 ? 13.061 -6.133 -2.298 1.00 58.25 86 ILE A O 1
ATOM 736 N N . TYR A 1 87 ? 13.383 -5.189 -4.308 1.00 53.78 87 TYR A N 1
ATOM 737 C CA . TYR A 1 87 ? 13.932 -6.390 -4.937 1.00 53.78 87 TYR A CA 1
ATOM 738 C C . TYR A 1 87 ? 15.216 -6.858 -4.215 1.00 53.78 87 TYR A C 1
ATOM 740 O O . TYR A 1 87 ? 15.953 -6.011 -3.709 1.00 53.78 87 TYR A O 1
ATOM 748 N N . PRO A 1 88 ? 15.542 -8.173 -4.191 1.00 46.81 88 PRO A N 1
ATOM 749 C CA . PRO A 1 88 ? 14.910 -9.267 -4.942 1.00 46.81 88 PRO A CA 1
ATOM 750 C C . PRO A 1 88 ? 14.280 -10.391 -4.087 1.00 46.81 88 PRO A C 1
ATOM 752 O O . PRO A 1 88 ? 13.923 -11.43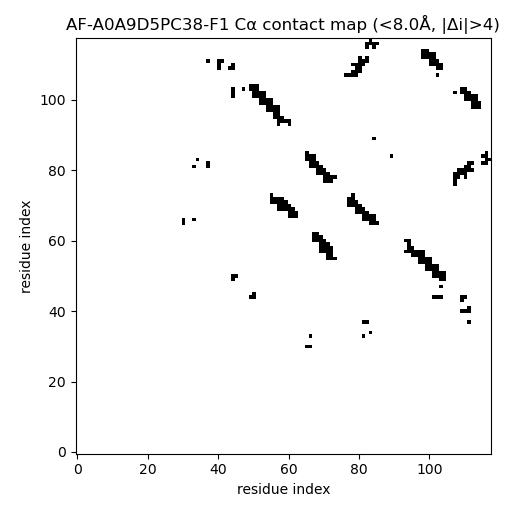2 -4.625 1.00 46.81 88 PRO A O 1
ATOM 755 N N . LYS A 1 89 ? 14.150 -10.247 -2.762 1.00 52.19 89 LYS A N 1
ATOM 756 C CA . LYS A 1 89 ? 13.844 -11.381 -1.852 1.00 52.19 89 LYS A CA 1
ATOM 757 C C . LYS A 1 89 ? 12.362 -11.624 -1.525 1.00 52.19 89 LYS A C 1
ATOM 759 O O . LYS A 1 89 ? 12.059 -12.337 -0.572 1.00 52.19 89 LYS A O 1
ATOM 764 N N . GLN A 1 90 ? 11.426 -11.027 -2.249 1.00 60.78 90 GLN A N 1
ATOM 765 C CA . GLN A 1 90 ? 10.047 -10.931 -1.766 1.00 60.78 90 GLN A CA 1
ATOM 766 C C . GLN A 1 90 ? 9.090 -11.851 -2.514 1.00 60.78 90 GLN A C 1
ATOM 768 O O . GLN A 1 90 ? 9.044 -11.856 -3.741 1.00 60.78 90 GLN A O 1
ATOM 773 N N . LYS A 1 91 ? 8.309 -12.621 -1.744 1.00 64.19 91 LYS A N 1
ATOM 774 C CA . LYS A 1 91 ? 7.207 -13.435 -2.262 1.00 64.19 91 LYS A CA 1
ATOM 775 C C . LYS A 1 91 ? 6.207 -12.516 -2.967 1.00 64.19 91 LYS A C 1
ATOM 777 O O . LYS A 1 91 ? 5.708 -11.564 -2.364 1.00 64.19 91 LYS A O 1
ATOM 782 N N . PHE A 1 92 ? 5.917 -12.813 -4.229 1.00 69.56 92 PHE A N 1
ATOM 783 C CA . PHE A 1 92 ? 4.863 -12.133 -4.968 1.00 69.56 92 PHE A CA 1
ATOM 784 C C . PHE A 1 92 ? 3.510 -12.515 -4.359 1.00 69.56 92 PHE A C 1
ATOM 786 O O . PHE A 1 92 ? 3.183 -13.695 -4.294 1.00 69.56 92 PHE A O 1
ATOM 793 N N . ILE A 1 93 ? 2.761 -11.521 -3.875 1.00 74.25 93 ILE A N 1
ATOM 794 C CA . ILE A 1 93 ? 1.356 -11.702 -3.488 1.00 74.25 93 ILE A CA 1
ATOM 795 C C . ILE A 1 93 ? 0.540 -11.858 -4.764 1.00 74.25 93 ILE A C 1
ATOM 797 O O . ILE A 1 93 ? 0.749 -11.083 -5.701 1.00 74.25 93 ILE A O 1
ATOM 801 N N . GLU A 1 94 ? -0.403 -12.785 -4.791 1.00 76.81 94 GLU A N 1
ATOM 802 C CA . GLU A 1 94 ? -1.360 -12.974 -5.877 1.00 76.81 94 GLU A CA 1
ATOM 803 C C . GLU A 1 94 ? -2.773 -12.520 -5.489 1.00 76.81 94 GLU A C 1
ATOM 805 O O . GLU A 1 94 ? -3.085 -12.261 -4.327 1.00 76.81 94 GLU A O 1
ATOM 810 N N . ASN A 1 95 ? -3.656 -12.401 -6.484 1.00 74.31 95 ASN A N 1
ATOM 811 C CA . ASN A 1 95 ? -5.080 -12.241 -6.198 1.00 74.31 95 ASN A CA 1
ATOM 812 C C . ASN A 1 95 ? -5.529 -13.451 -5.369 1.00 74.31 95 ASN A C 1
ATOM 814 O O . ASN A 1 95 ? -5.118 -14.564 -5.683 1.00 74.31 95 ASN A O 1
ATOM 818 N N . THR A 1 96 ? -6.378 -13.240 -4.359 1.00 79.06 96 THR A N 1
ATOM 819 C CA . THR A 1 96 ? -6.835 -14.222 -3.346 1.00 79.06 96 THR A CA 1
ATOM 820 C C . THR A 1 96 ? -5.915 -14.454 -2.149 1.00 79.06 96 THR A C 1
ATOM 822 O O . THR A 1 96 ? -6.368 -15.012 -1.147 1.00 79.06 96 THR A O 1
ATOM 825 N N . ASP A 1 97 ? -4.678 -13.956 -2.176 1.00 83.00 97 ASP A N 1
ATOM 826 C CA . ASP A 1 97 ? -3.833 -14.000 -0.988 1.00 83.00 97 ASP A CA 1
ATOM 827 C C . ASP A 1 97 ? -4.390 -13.110 0.131 1.00 83.00 97 ASP A C 1
ATOM 829 O O . ASP A 1 97 ? -5.051 -12.087 -0.080 1.00 83.00 97 ASP A O 1
ATOM 833 N N . SER A 1 98 ? -4.066 -13.496 1.361 1.00 87.31 98 SER A N 1
ATOM 8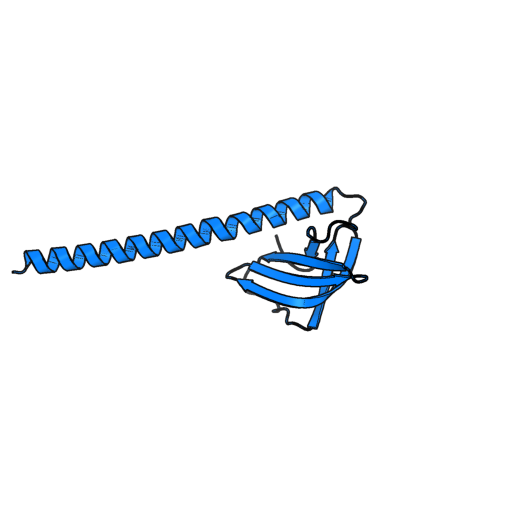34 C CA . SER A 1 98 ? -4.350 -12.702 2.550 1.00 87.31 98 SER A CA 1
ATOM 835 C C . SER A 1 98 ? -3.073 -12.074 3.095 1.00 87.31 98 SER A C 1
ATOM 837 O O . SER A 1 98 ? -2.087 -12.785 3.311 1.00 87.31 98 SER A O 1
ATOM 839 N N . ILE A 1 99 ? -3.106 -10.779 3.395 1.00 86.12 99 ILE A N 1
ATOM 840 C CA . ILE A 1 99 ? -1.976 -10.043 3.969 1.00 86.12 99 ILE A CA 1
ATOM 841 C C . ILE A 1 99 ? -2.377 -9.349 5.265 1.00 86.12 99 ILE A C 1
ATOM 843 O O . ILE A 1 99 ? -3.539 -9.021 5.482 1.00 86.12 99 ILE A O 1
ATOM 847 N N . TRP A 1 100 ? -1.413 -9.109 6.145 1.00 89.50 100 TRP A N 1
ATOM 848 C CA . TRP A 1 100 ? -1.639 -8.294 7.336 1.00 89.50 100 TRP A CA 1
ATOM 849 C C . TRP A 1 100 ? -1.522 -6.816 6.980 1.00 89.50 100 TRP A C 1
ATOM 851 O O . TRP A 1 100 ? -0.510 -6.420 6.419 1.00 89.50 100 TRP A O 1
ATOM 861 N N . VAL A 1 101 ? -2.507 -5.988 7.310 1.00 89.50 101 VAL A N 1
ATOM 862 C CA . VAL A 1 101 ? -2.486 -4.548 7.007 1.00 89.50 101 VAL A CA 1
ATOM 863 C C . VAL A 1 101 ? -2.699 -3.715 8.263 1.00 89.50 101 VAL A C 1
ATOM 865 O O . VAL A 1 101 ? -3.565 -4.022 9.083 1.00 89.50 101 VAL A O 1
ATOM 868 N N . TYR A 1 102 ? -1.917 -2.648 8.396 1.00 89.81 102 TYR A N 1
ATOM 869 C CA . TYR A 1 102 ? -2.255 -1.494 9.210 1.00 89.81 102 TYR A CA 1
ATOM 870 C C . TYR A 1 102 ? -3.271 -0.659 8.444 1.00 89.81 102 TYR A C 1
ATOM 872 O O . TYR A 1 102 ? -3.069 -0.390 7.265 1.00 89.81 102 TYR A O 1
ATOM 880 N N . TYR A 1 103 ? -4.345 -0.227 9.087 1.00 90.38 103 TYR A N 1
ATOM 881 C CA . TYR A 1 103 ? -5.326 0.655 8.464 1.00 90.38 103 TYR A CA 1
ATOM 882 C C . TYR A 1 103 ? -5.930 1.604 9.494 1.00 90.38 103 TYR A C 1
ATOM 884 O O . TYR A 1 103 ? -5.896 1.342 10.701 1.00 90.38 103 TYR A O 1
ATOM 892 N N . LYS A 1 104 ? -6.493 2.708 9.001 1.00 89.44 104 LYS A N 1
ATOM 893 C CA . LYS A 1 104 ? -7.266 3.651 9.806 1.00 89.44 104 LYS A CA 1
ATOM 894 C C . LYS A 1 104 ? -8.760 3.412 9.598 1.00 89.44 104 LYS A C 1
ATOM 896 O O . LYS A 1 104 ? -9.257 3.423 8.468 1.00 89.44 104 LYS A O 1
ATOM 901 N N . ALA A 1 105 ? -9.490 3.176 10.686 1.00 82.88 105 ALA A N 1
ATOM 902 C CA . ALA A 1 105 ? -10.946 3.077 10.628 1.00 82.88 105 ALA A CA 1
ATOM 903 C C . ALA A 1 105 ? -11.537 4.411 10.133 1.00 82.88 105 ALA A C 1
ATOM 905 O O . ALA A 1 105 ? -11.064 5.478 10.507 1.00 82.88 105 ALA A O 1
ATOM 906 N N . GLY A 1 106 ? -12.524 4.362 9.237 1.00 84.50 106 GLY A N 1
ATOM 907 C CA . GLY A 1 106 ? -13.124 5.569 8.650 1.00 84.50 106 GLY A CA 1
ATOM 908 C C . GLY A 1 106 ? -12.304 6.258 7.548 1.00 84.50 106 GLY A C 1
ATOM 909 O O . GLY A 1 106 ? -12.838 7.139 6.880 1.00 84.50 106 GLY A O 1
ATOM 910 N N . ASN A 1 107 ? -11.056 5.842 7.286 1.00 88.69 107 ASN A N 1
ATOM 911 C CA . ASN A 1 107 ? -10.272 6.333 6.148 1.00 88.69 107 ASN A CA 1
ATOM 912 C C . ASN A 1 107 ? -9.751 5.172 5.276 1.00 88.69 107 ASN A C 1
ATOM 914 O O . ASN A 1 107 ? -8.647 4.670 5.501 1.00 88.69 107 ASN A O 1
ATOM 918 N N . PRO A 1 108 ? -10.506 4.757 4.240 1.00 88.06 108 PRO A N 1
ATOM 919 C CA . PRO A 1 108 ? -10.168 3.590 3.428 1.00 88.06 108 PRO A CA 1
ATOM 920 C C . PRO A 1 108 ? -8.921 3.744 2.549 1.00 88.06 108 PRO A C 1
ATOM 922 O O . PRO A 1 108 ? -8.446 2.768 1.967 1.00 88.06 108 PRO A O 1
ATOM 925 N N . LYS A 1 109 ? -8.382 4.962 2.444 1.00 87.62 109 LYS A N 1
ATOM 926 C CA . LYS A 1 109 ? -7.180 5.254 1.657 1.00 87.62 109 LYS A CA 1
ATOM 927 C C . LYS A 1 109 ? -5.895 5.104 2.465 1.00 87.62 109 LYS A C 1
ATOM 929 O O . LYS A 1 109 ? -4.841 4.913 1.878 1.00 87.62 109 LYS A O 1
ATOM 934 N N . VAL A 1 110 ? -5.976 5.172 3.795 1.00 81.19 110 VAL A N 1
ATOM 935 C CA . VAL A 1 110 ? -4.803 5.113 4.674 1.00 81.19 110 VAL A CA 1
ATOM 936 C C . VAL A 1 110 ? -4.657 3.701 5.214 1.00 81.19 110 VAL A C 1
ATOM 938 O O . VAL A 1 110 ? -5.307 3.297 6.183 1.00 81.19 110 VAL A O 1
ATOM 941 N N . ASN A 1 111 ? -3.808 2.929 4.547 1.00 85.94 111 ASN A N 1
ATOM 942 C CA . ASN A 1 111 ? -3.440 1.582 4.953 1.00 85.94 111 ASN A CA 1
ATOM 943 C C . ASN A 1 111 ? -2.047 1.207 4.428 1.00 85.94 111 ASN A C 1
ATOM 945 O O . ASN A 1 111 ? -1.565 1.768 3.444 1.00 85.94 111 ASN A O 1
ATOM 949 N N . LEU A 1 112 ? -1.393 0.280 5.125 1.00 85.75 112 LEU A N 1
ATOM 950 C CA . LEU A 1 112 ? -0.047 -0.204 4.839 1.00 85.75 112 LEU A CA 1
ATOM 951 C C . LEU A 1 112 ? 0.055 -1.698 5.125 1.00 85.75 112 LEU A C 1
ATOM 953 O O . LEU A 1 112 ? -0.448 -2.182 6.134 1.00 85.75 112 LEU A O 1
ATOM 957 N N . TRP A 1 113 ? 0.780 -2.428 4.286 1.00 86.19 113 TRP A N 1
ATOM 958 C CA . TRP A 1 113 ? 1.094 -3.830 4.531 1.00 86.19 113 TRP A CA 1
ATOM 959 C C . TRP A 1 113 ? 2.087 -3.959 5.703 1.00 86.19 113 TRP A C 1
ATOM 961 O O . TRP A 1 113 ? 3.149 -3.351 5.704 1.00 86.19 113 TRP A O 1
ATOM 971 N N . VAL A 1 114 ? 1.751 -4.776 6.705 1.00 79.25 114 VAL A N 1
ATOM 972 C CA . VAL A 1 114 ? 2.538 -5.030 7.931 1.00 79.25 114 VAL A CA 1
ATOM 973 C C . VAL A 1 114 ? 3.851 -5.771 7.655 1.00 79.25 114 VAL A C 1
ATOM 975 O O . VAL A 1 114 ? 4.806 -5.644 8.412 1.00 79.25 114 VAL A O 1
ATOM 978 N N . GLY A 1 115 ? 3.894 -6.580 6.595 1.00 65.25 115 GLY A N 1
ATOM 979 C CA . GLY A 1 115 ? 4.983 -7.524 6.338 1.00 65.25 115 GLY A CA 1
ATOM 980 C C . GLY A 1 115 ? 6.024 -7.049 5.335 1.00 65.25 115 GLY A C 1
ATOM 981 O O . GLY A 1 115 ? 7.042 -7.720 5.181 1.00 65.25 115 GLY A O 1
ATOM 982 N N . MET A 1 116 ? 5.789 -5.934 4.642 1.00 59.94 116 MET A N 1
ATOM 983 C CA . MET A 1 116 ? 6.764 -5.407 3.701 1.00 59.94 116 MET A CA 1
ATOM 984 C C . MET A 1 116 ? 6.757 -3.876 3.647 1.00 59.94 116 MET A C 1
ATOM 986 O O . MET A 1 116 ? 5.713 -3.262 3.431 1.00 59.94 116 MET A O 1
ATOM 990 N N . PHE A 1 117 ? 7.983 -3.345 3.737 1.00 51.38 117 PHE A N 1
ATOM 991 C CA . PHE A 1 117 ? 8.512 -2.116 3.128 1.00 51.38 117 PHE A CA 1
ATOM 992 C C . PHE A 1 117 ? 8.891 -0.946 4.025 1.00 51.38 117 PHE A C 1
ATOM 994 O O . PHE A 1 117 ? 8.296 -0.710 5.075 1.00 51.38 117 PHE A O 1
ATOM 1001 N N . GLU A 1 118 ? 9.932 -0.243 3.563 1.00 42.72 118 GLU A N 1
ATOM 1002 C CA . GLU A 1 118 ? 10.129 1.205 3.708 1.00 42.72 118 GLU A CA 1
ATOM 1003 C C . GLU A 1 118 ? 8.994 1.975 3.018 1.00 42.72 118 GLU A C 1
ATOM 1005 O O . GLU A 1 118 ? 8.546 1.542 1.935 1.00 42.72 118 GLU A O 1
#

Nearest PDB structures (foldseek):
  4l5t-assembly3_D  TM=5.581E-01  e=4.583E-02  Mus musculus
  3rln-assembly1_A  TM=6.388E-01  e=1.003E-01  Homo sapiens
  5z7d-assembly1_A  TM=7.071E-01  e=2.968E-01  Mus musculus
  3q6c-assembly15_P  TM=5.033E-01  e=3.557E-01  Klebsiella variicola At-22
  8d0k-assembly1_C  TM=4.415E-01  e=4.012E-01  Homo sapiens